Protein AF-A0A495T2B9-F1 (afdb_monomer)

Foldseek 3Di:
DDDDDDDDPDDPPPDPDPDPPVVVVVVVVVVVVVLLVVLLLLLLVCQVPDPDQKAALVVSCVVCVVPDVDDSVRSVVSQVVCVVVVQWDDPDRIIHGDPVVVVVNVVVPPPPPPPD

Sequence (116 aa):
MSLLGTRNHIDCADVVPVAPFRCMSYLRQEEIVKRDMNLALAILKTLEENKSPHLSEFDIESALKDAFDVSNRGVWYQLNLLADANLVRSMGSDWRLTWDGHEFLKSAVPNTFEDT

Radius of gyration: 19.01 Å; Cα contacts (8 Å, |Δi|>4): 86; chains: 1; bounding box: 45×50×32 Å

Solvent-accessible surface area (backbone atoms only — not comparable to full-atom values): 7084 Å² total; per-residue (Å²): 142,82,86,83,79,81,85,79,81,81,67,87,84,80,70,83,86,82,52,74,63,57,56,51,51,49,52,47,49,52,51,47,52,50,49,52,50,51,50,50,51,50,52,54,48,53,52,64,75,42,92,50,86,51,44,38,54,66,58,52,33,67,74,38,48,88,84,38,101,54,51,56,69,54,52,49,53,48,50,52,57,36,33,78,69,49,26,30,45,78,73,78,80,27,37,25,66,32,74,58,28,54,55,48,50,65,69,67,47,74,83,76,73,77,81,125

Nearest PDB structures (foldseek):
  5x12-assembly1_A-2  TM=8.291E-01  e=2.577E-02  Bacillus spizizenii str. W23
  2g9w-assembly1_B  TM=7.171E-01  e=1.042E-02  Mycobacterium tuberculosis H37Rv
  3px7-assembly1_A  TM=7.647E-01  e=6.125E-01  Escherichia coli DH1
  6ozw-assembly1_A  TM=7.617E-01  e=7.437E-01  Streptococcus mutans UA159
  1gku-assembly1_B  TM=7.573E-01  e=9.632E-01  Archaeoglobus fulgidus DSM 4304

pLDDT: mean 73.83, std 20.58, range [34.56, 94.5]

Structure (mmCIF, N/CA/C/O backbone):
data_AF-A0A495T2B9-F1
#
_entry.id   AF-A0A495T2B9-F1
#
loop_
_atom_site.group_PDB
_atom_site.id
_atom_site.type_symbol
_atom_site.label_atom_id
_atom_site.label_alt_id
_atom_site.label_comp_id
_atom_site.label_asym_id
_atom_site.label_entity_id
_atom_site.label_seq_id
_atom_site.pdbx_PDB_ins_code
_atom_site.Cartn_x
_atom_site.Cartn_y
_atom_site.Cartn_z
_atom_site.occupancy
_atom_site.B_iso_or_equiv
_atom_site.auth_seq_id
_atom_site.auth_comp_id
_atom_site.auth_asym_id
_atom_site.auth_atom_id
_atom_site.pdbx_PDB_model_num
ATOM 1 N N . MET A 1 1 ? -33.737 -29.612 -16.192 1.00 36.97 1 MET A N 1
ATOM 2 C CA . MET A 1 1 ? -32.416 -29.682 -15.534 1.00 36.97 1 MET A CA 1
ATOM 3 C C . MET A 1 1 ? -32.263 -28.422 -14.708 1.00 36.97 1 MET A C 1
ATOM 5 O O . MET A 1 1 ? -32.005 -27.374 -15.278 1.00 36.97 1 MET A O 1
ATOM 9 N N . SER A 1 2 ? -32.504 -28.512 -13.402 1.00 34.56 2 SER A N 1
ATOM 10 C CA . SER A 1 2 ? -32.323 -27.397 -12.468 1.00 34.56 2 SER A CA 1
ATOM 11 C C . SER A 1 2 ? -31.378 -27.886 -11.379 1.00 34.56 2 SER A C 1
ATOM 13 O O . SER A 1 2 ? -31.727 -28.805 -10.641 1.00 34.56 2 SER A O 1
ATOM 15 N N . LEU A 1 3 ? -30.162 -27.343 -11.334 1.00 40.38 3 LEU A N 1
ATOM 16 C CA . LEU A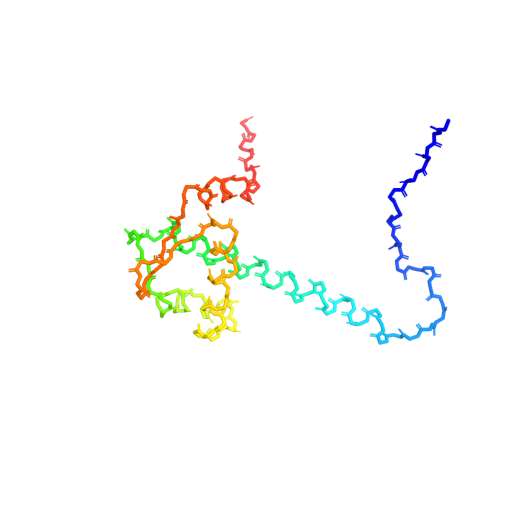 1 3 ? -29.208 -27.614 -10.264 1.00 40.38 3 LEU A CA 1
ATOM 17 C C . LEU A 1 3 ? -29.535 -26.691 -9.085 1.00 40.38 3 LEU A C 1
ATOM 19 O O . LEU A 1 3 ? -29.298 -25.487 -9.147 1.00 40.38 3 LEU A O 1
ATOM 23 N N . LEU A 1 4 ? -30.103 -27.279 -8.028 1.00 44.12 4 LEU A N 1
ATOM 24 C CA . LEU A 1 4 ? -29.985 -26.766 -6.665 1.00 44.12 4 LEU A CA 1
ATOM 25 C C . LEU A 1 4 ? -28.520 -26.862 -6.219 1.00 44.12 4 LEU A C 1
ATOM 27 O O . LEU A 1 4 ? -27.833 -27.828 -6.544 1.00 44.12 4 LEU A O 1
ATOM 31 N N . GLY A 1 5 ? -28.079 -25.910 -5.403 1.00 35.34 5 GLY A N 1
ATOM 32 C CA . GLY A 1 5 ? -26.782 -25.981 -4.738 1.00 35.34 5 GLY A CA 1
ATOM 33 C C . GLY A 1 5 ? -26.568 -24.806 -3.799 1.00 35.34 5 GLY A C 1
ATOM 34 O O . GLY A 1 5 ? -25.737 -23.943 -4.054 1.00 35.34 5 GLY A O 1
ATOM 35 N N . THR A 1 6 ? -27.379 -24.747 -2.747 1.00 41.50 6 THR A N 1
ATOM 36 C CA . THR A 1 6 ? -27.266 -23.842 -1.599 1.00 41.50 6 THR A CA 1
ATOM 37 C C . THR A 1 6 ? -25.839 -23.794 -1.042 1.00 41.50 6 THR A C 1
ATOM 39 O O . THR A 1 6 ? -25.225 -24.828 -0.791 1.00 41.50 6 THR A O 1
ATOM 42 N N . ARG A 1 7 ? -25.324 -22.573 -0.832 1.00 44.38 7 ARG A N 1
ATOM 43 C CA . ARG A 1 7 ? -24.089 -22.278 -0.090 1.00 44.38 7 ARG A CA 1
ATOM 44 C C . ARG A 1 7 ? -24.173 -22.901 1.308 1.00 44.38 7 ARG A C 1
ATOM 46 O O . ARG A 1 7 ? -24.919 -22.408 2.148 1.00 44.38 7 ARG A O 1
ATOM 53 N N . ASN A 1 8 ? -23.394 -23.950 1.556 1.00 44.97 8 ASN A N 1
ATOM 54 C CA . ASN A 1 8 ? -23.202 -24.488 2.898 1.00 44.97 8 ASN A CA 1
ATOM 55 C C . ASN A 1 8 ? -22.266 -23.560 3.682 1.00 44.97 8 ASN A C 1
ATOM 57 O O . ASN A 1 8 ? -21.054 -23.565 3.476 1.00 44.97 8 ASN A O 1
ATOM 61 N N . HIS A 1 9 ? -22.851 -22.769 4.577 1.00 48.56 9 HIS A N 1
ATOM 62 C CA . HIS A 1 9 ? -22.171 -22.249 5.756 1.00 48.56 9 HIS A CA 1
ATOM 63 C C . HIS A 1 9 ? -21.902 -23.452 6.671 1.00 48.56 9 HIS A C 1
ATOM 65 O O . HIS A 1 9 ? -22.834 -23.996 7.259 1.00 48.56 9 HIS A O 1
ATOM 71 N N . ILE A 1 10 ? -20.665 -23.952 6.696 1.00 51.72 10 ILE A N 1
ATOM 72 C CA . ILE A 1 10 ? -20.293 -25.092 7.541 1.00 51.72 10 ILE A CA 1
ATOM 73 C C . ILE A 1 10 ? -20.015 -24.546 8.939 1.00 51.72 10 ILE A C 1
ATOM 75 O O . ILE A 1 10 ? -19.013 -23.871 9.160 1.00 51.72 10 ILE A O 1
ATOM 79 N N . ASP A 1 11 ? -20.939 -24.817 9.855 1.00 46.44 11 ASP A N 1
ATOM 80 C CA . ASP A 1 11 ? -20.814 -24.511 11.273 1.00 46.44 11 ASP A CA 1
ATOM 81 C C . ASP A 1 11 ? -19.816 -25.491 11.915 1.00 46.44 11 ASP A C 1
ATOM 83 O O . ASP A 1 11 ? -19.929 -26.710 11.767 1.00 46.44 11 ASP A O 1
ATOM 87 N N . CYS A 1 12 ? -18.800 -24.971 12.605 1.00 52.19 12 CYS A N 1
ATOM 88 C CA . CYS A 1 12 ? -17.714 -25.761 13.201 1.00 52.19 12 CYS A CA 1
ATOM 89 C C . CYS A 1 12 ? -18.165 -26.672 14.365 1.00 52.19 12 CYS A C 1
ATOM 91 O O . CYS A 1 12 ? -17.328 -27.349 14.963 1.00 52.19 12 CYS A O 1
ATOM 93 N N . ALA A 1 13 ? -19.457 -26.689 14.702 1.00 49.09 13 ALA A N 1
ATOM 94 C CA . ALA A 1 13 ? -20.016 -27.438 15.823 1.00 49.09 13 ALA A CA 1
ATOM 95 C C . ALA A 1 13 ? -20.330 -28.920 15.517 1.00 49.09 13 ALA A C 1
ATOM 97 O O . ALA A 1 13 ? -20.415 -29.712 16.453 1.00 49.09 13 ALA A O 1
ATOM 98 N N . ASP A 1 14 ? -20.447 -29.327 14.247 1.00 45.50 14 ASP A N 1
ATOM 99 C CA . ASP A 1 14 ? -20.938 -30.673 13.883 1.00 45.50 14 ASP A CA 1
ATOM 100 C C . ASP A 1 14 ? -19.846 -31.733 13.616 1.00 45.50 14 ASP A C 1
ATOM 102 O O . ASP A 1 14 ? -20.142 -32.848 13.181 1.00 45.50 14 ASP A O 1
ATOM 106 N N . VAL A 1 15 ? -18.567 -31.446 13.892 1.00 44.09 15 VAL A N 1
ATOM 107 C CA . VAL A 1 15 ? -17.466 -32.399 13.644 1.00 44.09 15 VAL A CA 1
ATOM 108 C C . VAL A 1 15 ? -16.877 -32.933 14.952 1.00 44.09 15 VAL A C 1
ATOM 110 O O . VAL A 1 15 ? -15.908 -32.409 15.498 1.00 44.09 15 VAL A O 1
ATOM 113 N N . VAL A 1 16 ? -17.429 -34.042 15.439 1.00 41.41 16 VAL A N 1
ATOM 114 C CA . VAL A 1 16 ? -16.827 -34.874 16.499 1.00 41.41 16 VAL A CA 1
ATOM 115 C C . VAL A 1 16 ? -15.769 -35.815 15.879 1.00 41.41 16 VAL A C 1
ATOM 117 O O . VAL A 1 16 ? -15.965 -36.312 14.773 1.00 41.41 16 VAL A O 1
ATOM 120 N N . PRO A 1 17 ? -14.669 -36.173 16.565 1.00 48.31 17 PRO A N 1
ATOM 121 C CA . PRO A 1 17 ? -13.527 -35.373 16.965 1.00 48.31 17 PRO A CA 1
ATOM 122 C C . PRO A 1 17 ? -12.297 -35.826 16.142 1.00 48.31 17 PRO A C 1
ATOM 124 O O . PRO A 1 17 ? -11.366 -36.425 16.678 1.00 48.31 17 PRO A O 1
ATOM 127 N N . VAL A 1 18 ? -12.292 -35.647 14.819 1.00 41.00 18 VAL A N 1
ATOM 128 C CA . VAL A 1 18 ? -11.136 -36.057 13.999 1.00 41.00 18 VAL A CA 1
ATOM 129 C C . VAL A 1 18 ? -10.264 -34.840 13.703 1.00 41.00 18 VAL A C 1
ATOM 131 O O . VAL A 1 18 ? -10.484 -34.099 12.751 1.00 41.00 18 VAL A O 1
ATOM 134 N N . ALA A 1 19 ? -9.235 -34.696 14.542 1.00 42.59 19 ALA A N 1
ATOM 135 C CA . ALA A 1 19 ? -8.089 -33.793 14.430 1.00 42.59 19 ALA A CA 1
ATOM 136 C C . ALA A 1 19 ? -8.343 -32.303 14.770 1.00 42.59 19 ALA A C 1
ATOM 138 O O . ALA A 1 19 ? -8.568 -31.494 13.867 1.00 42.59 19 ALA A O 1
ATOM 139 N N . PRO A 1 20 ? -8.125 -31.880 16.037 1.00 47.94 20 PRO A N 1
ATOM 140 C CA . PRO A 1 20 ? -7.975 -30.458 16.392 1.00 47.94 20 PRO A CA 1
ATOM 141 C C . PRO A 1 20 ? -6.942 -29.719 15.519 1.00 47.94 20 PRO A C 1
ATOM 143 O O . PRO A 1 20 ? -7.045 -28.515 15.307 1.00 47.94 20 PRO A O 1
ATOM 146 N N . PHE A 1 21 ? -5.981 -30.439 14.934 1.00 44.81 21 PHE A N 1
ATOM 147 C CA . PHE A 1 21 ? -4.962 -29.873 14.052 1.00 44.81 21 PHE A CA 1
ATOM 148 C C . PHE A 1 21 ? -5.504 -29.291 12.742 1.00 44.81 21 PHE A C 1
ATOM 150 O O . PHE A 1 21 ? -4.948 -28.303 12.268 1.00 44.81 21 PHE A O 1
ATOM 157 N N . ARG A 1 22 ? -6.580 -29.850 12.164 1.00 44.75 22 ARG A N 1
ATOM 158 C CA . ARG A 1 22 ? -7.159 -29.304 10.923 1.00 44.75 22 ARG A CA 1
ATOM 159 C C . ARG A 1 22 ? -7.898 -27.995 11.181 1.00 44.75 22 ARG A C 1
ATOM 161 O O . ARG A 1 22 ? -7.682 -27.031 10.456 1.00 44.75 22 ARG A O 1
ATOM 168 N N . CYS A 1 23 ? -8.696 -27.924 12.245 1.00 46.47 23 CYS A N 1
ATOM 169 C CA . CYS A 1 23 ? -9.379 -26.685 12.624 1.00 46.47 23 CYS A CA 1
ATOM 170 C C . CYS A 1 23 ? -8.366 -25.585 12.989 1.00 46.47 23 CYS A C 1
ATOM 172 O O . CYS A 1 23 ? -8.470 -24.465 12.506 1.00 46.47 23 CYS A O 1
ATOM 174 N N . MET A 1 24 ? -7.295 -25.935 13.711 1.00 47.91 24 MET A N 1
ATOM 175 C CA . MET A 1 24 ? -6.197 -25.004 14.001 1.00 47.91 24 MET A CA 1
ATOM 176 C C . MET A 1 24 ? -5.444 -24.540 12.746 1.00 47.91 24 MET A C 1
ATOM 178 O O . MET A 1 24 ? -4.996 -23.398 12.711 1.00 47.91 24 MET A O 1
ATOM 182 N N . SER A 1 25 ? -5.286 -25.383 11.713 1.00 57.00 25 SER A N 1
ATOM 183 C CA . SER A 1 25 ? -4.698 -24.946 10.438 1.00 57.00 25 SER A CA 1
ATOM 184 C C . SER A 1 25 ? -5.615 -24.007 9.660 1.00 57.00 25 SER A C 1
ATOM 186 O O . SER A 1 25 ? -5.110 -23.052 9.083 1.00 57.00 25 SER A O 1
ATOM 188 N N . TYR A 1 26 ? -6.934 -24.223 9.697 1.00 51.09 26 TYR A N 1
ATOM 189 C CA . TYR A 1 26 ? -7.904 -23.329 9.059 1.00 51.09 26 TYR A CA 1
ATOM 190 C C . TYR A 1 26 ? -8.020 -21.995 9.795 1.00 51.09 26 TYR A C 1
ATOM 192 O O . TYR A 1 26 ? -7.925 -20.956 9.159 1.00 51.09 26 TYR A O 1
ATOM 200 N N . LEU A 1 27 ? -8.122 -22.004 11.126 1.00 52.59 27 LEU A N 1
ATOM 201 C CA . LEU A 1 27 ? -8.130 -20.778 11.928 1.00 52.59 27 LEU A CA 1
ATOM 202 C C . LEU A 1 27 ? -6.818 -20.004 11.776 1.00 52.59 27 LEU A C 1
ATOM 204 O O . LEU A 1 27 ? -6.853 -18.794 11.585 1.00 52.59 27 LEU A O 1
ATOM 208 N N . ARG A 1 28 ? -5.662 -20.688 11.746 1.00 57.81 28 ARG A N 1
ATOM 209 C CA . ARG A 1 28 ? -4.396 -20.023 11.403 1.00 57.81 28 ARG A CA 1
ATOM 210 C C . ARG A 1 28 ? -4.394 -19.473 9.986 1.00 5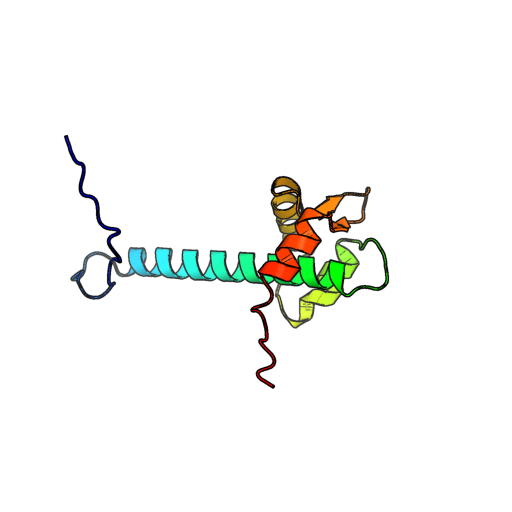7.81 28 ARG A C 1
ATOM 212 O O . ARG A 1 28 ? -3.900 -18.374 9.799 1.00 57.81 28 ARG A O 1
ATOM 219 N N . GLN A 1 29 ? -4.918 -20.192 8.997 1.00 56.06 29 GLN A N 1
ATOM 220 C CA . GLN A 1 29 ? -5.021 -19.678 7.629 1.00 56.06 29 GLN A CA 1
ATOM 221 C C . GLN A 1 29 ? -5.934 -18.454 7.557 1.00 56.06 29 GLN A C 1
ATOM 223 O O . GLN A 1 29 ? -5.561 -17.477 6.925 1.00 56.06 29 GLN A O 1
ATOM 228 N N . GLU A 1 30 ? -7.077 -18.455 8.240 1.00 59.62 30 GLU A N 1
ATOM 229 C CA . GLU A 1 30 ? -7.959 -17.290 8.318 1.00 59.62 30 GLU A CA 1
ATOM 230 C C . GLU A 1 30 ? -7.307 -16.112 9.040 1.00 59.62 30 GLU A C 1
ATOM 232 O O . GLU A 1 30 ? -7.450 -14.979 8.596 1.00 59.62 30 GLU A O 1
ATOM 237 N N . GLU A 1 31 ? -6.593 -16.349 10.141 1.00 59.91 31 GLU A N 1
ATOM 238 C CA . GLU A 1 31 ? -5.866 -15.304 10.866 1.00 59.91 31 GLU A CA 1
ATOM 239 C C . GLU A 1 31 ? -4.694 -14.745 10.056 1.00 59.91 31 GLU A C 1
ATOM 241 O O . GLU A 1 31 ? -4.467 -13.537 10.083 1.00 59.91 31 GLU A O 1
ATOM 246 N N . ILE A 1 32 ? -3.976 -15.597 9.319 1.00 61.25 32 ILE A N 1
ATOM 247 C CA . ILE A 1 32 ? -2.905 -15.198 8.398 1.00 61.25 32 ILE A CA 1
ATOM 248 C C . ILE A 1 32 ? -3.496 -14.360 7.264 1.00 61.25 32 ILE A C 1
ATOM 250 O O . ILE A 1 32 ? -3.066 -13.234 7.061 1.00 61.25 32 ILE A O 1
ATOM 254 N N . VAL A 1 33 ? -4.559 -14.839 6.613 1.00 65.56 33 VAL A N 1
ATOM 255 C CA . VAL A 1 33 ? -5.247 -14.116 5.533 1.00 65.56 33 VAL A CA 1
ATOM 256 C C . VAL A 1 33 ? -5.825 -12.790 6.036 1.00 65.56 33 VAL A C 1
ATOM 258 O O . VAL A 1 33 ? -5.703 -11.774 5.359 1.00 65.56 33 VAL A O 1
ATOM 261 N N . LYS A 1 34 ? -6.392 -12.748 7.249 1.00 71.44 34 LYS A N 1
ATOM 262 C CA . LYS A 1 34 ? -6.851 -11.502 7.889 1.00 71.44 34 LYS A CA 1
ATOM 263 C C . LYS A 1 34 ? -5.691 -10.551 8.181 1.00 71.44 34 LYS A C 1
ATOM 265 O O . LYS A 1 34 ? -5.825 -9.359 7.920 1.00 71.44 34 LYS A O 1
ATOM 270 N N . ARG A 1 35 ? -4.560 -11.043 8.698 1.00 71.75 35 ARG A N 1
ATOM 271 C CA . ARG A 1 35 ? -3.354 -10.224 8.911 1.00 71.75 35 ARG A CA 1
ATOM 272 C C . ARG A 1 35 ? -2.824 -9.655 7.601 1.00 71.75 35 ARG A C 1
ATOM 274 O O . ARG A 1 35 ? -2.559 -8.458 7.551 1.00 71.75 35 ARG A O 1
ATOM 281 N N . ASP A 1 36 ? -2.736 -10.473 6.559 1.00 77.12 36 ASP A N 1
ATOM 282 C CA . ASP A 1 36 ? -2.243 -10.065 5.244 1.00 77.12 36 ASP A CA 1
ATOM 283 C C . ASP A 1 36 ? -3.187 -9.041 4.597 1.00 77.12 36 ASP A C 1
ATOM 285 O O . ASP A 1 36 ? -2.734 -8.026 4.067 1.00 77.12 36 ASP A O 1
ATOM 289 N N . MET A 1 37 ? -4.508 -9.229 4.711 1.00 80.81 37 MET A N 1
ATOM 290 C CA . MET A 1 37 ? -5.498 -8.245 4.248 1.00 80.81 37 MET A CA 1
ATOM 291 C C . MET A 1 37 ? -5.419 -6.926 5.027 1.00 80.81 37 MET A C 1
ATOM 293 O O . MET A 1 37 ? -5.471 -5.856 4.422 1.00 80.81 37 MET A O 1
ATOM 297 N N . ASN A 1 38 ? -5.246 -6.979 6.350 1.00 86.62 38 ASN A N 1
ATOM 298 C CA . ASN A 1 38 ? -5.086 -5.778 7.173 1.00 86.62 38 ASN A CA 1
ATOM 299 C C . ASN A 1 38 ? -3.791 -5.029 6.837 1.00 86.62 38 ASN A C 1
ATOM 301 O O . ASN A 1 38 ? -3.806 -3.803 6.755 1.00 86.62 38 ASN A O 1
ATOM 305 N N . LEU A 1 39 ? -2.694 -5.753 6.599 1.00 87.56 39 LEU A N 1
ATOM 306 C CA . LEU A 1 39 ? -1.430 -5.169 6.161 1.00 87.56 39 LEU A CA 1
ATOM 307 C C . LEU A 1 39 ? -1.572 -4.529 4.774 1.00 87.56 39 LEU A C 1
ATOM 309 O O . LEU A 1 39 ? -1.143 -3.396 4.581 1.00 87.56 39 LEU A O 1
ATOM 313 N N . ALA A 1 40 ? -2.216 -5.213 3.823 1.00 88.44 40 ALA A N 1
ATOM 314 C CA . ALA A 1 40 ? -2.497 -4.663 2.496 1.00 88.44 40 ALA A CA 1
ATOM 315 C C . ALA A 1 40 ? -3.294 -3.354 2.582 1.00 88.44 40 ALA A C 1
ATOM 317 O O . ALA A 1 40 ? -2.903 -2.353 1.986 1.00 88.44 40 ALA A O 1
ATOM 318 N N . LEU A 1 41 ? -4.374 -3.336 3.366 1.00 89.50 41 LEU A N 1
ATOM 319 C CA . LEU A 1 41 ? -5.173 -2.130 3.588 1.00 89.50 41 LEU A CA 1
ATOM 320 C C . LEU A 1 41 ? -4.360 -1.011 4.247 1.00 89.50 41 LEU A C 1
ATOM 322 O O . LEU A 1 41 ? -4.488 0.144 3.851 1.00 89.50 41 LEU A O 1
ATOM 326 N N . ALA A 1 42 ? -3.513 -1.337 5.223 1.00 91.19 42 ALA A N 1
ATOM 327 C CA . ALA A 1 42 ? -2.670 -0.356 5.896 1.00 91.19 42 ALA A CA 1
ATOM 328 C C . ALA A 1 42 ? -1.624 0.259 4.952 1.00 91.19 42 ALA A C 1
ATOM 330 O O . ALA A 1 42 ? -1.406 1.469 4.991 1.00 91.19 42 ALA A O 1
ATOM 331 N N . ILE A 1 43 ? -1.029 -0.541 4.061 1.00 91.75 43 ILE A N 1
ATOM 332 C CA . ILE A 1 43 ? -0.121 -0.058 3.010 1.00 91.75 43 ILE A CA 1
ATOM 333 C C . ILE A 1 43 ? -0.861 0.888 2.059 1.00 91.75 43 ILE A C 1
ATOM 335 O O . ILE A 1 43 ? -0.380 1.988 1.793 1.00 91.75 43 ILE A O 1
ATOM 339 N N . LEU A 1 44 ? -2.043 0.492 1.579 1.00 92.06 44 LEU A N 1
ATOM 340 C CA . LEU A 1 44 ? -2.847 1.313 0.671 1.00 92.06 44 LEU A CA 1
ATOM 341 C C . LEU A 1 44 ? -3.240 2.651 1.318 1.00 92.06 44 LEU A C 1
ATOM 343 O O . LEU A 1 44 ? -3.050 3.695 0.703 1.00 92.06 44 LEU A O 1
ATOM 347 N N . LYS A 1 45 ? -3.693 2.643 2.578 1.00 91.62 45 LYS A N 1
ATOM 348 C CA . LYS A 1 45 ? -3.994 3.873 3.332 1.00 91.62 45 LYS A CA 1
ATOM 349 C C . LYS A 1 45 ?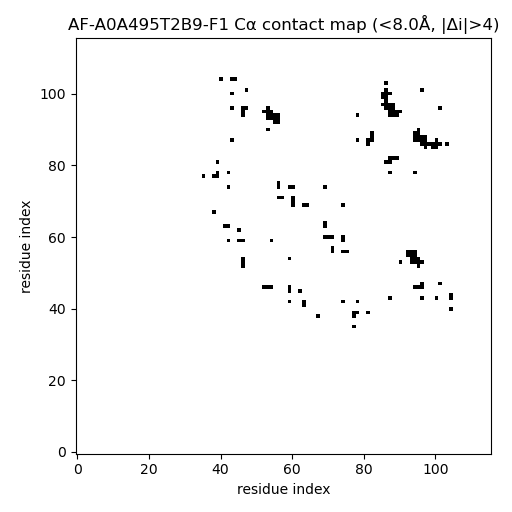 -2.765 4.744 3.548 1.00 91.62 45 LYS A C 1
ATOM 351 O O . LYS A 1 45 ? -2.838 5.954 3.384 1.00 91.62 45 LYS A O 1
ATOM 356 N N . THR A 1 46 ? -1.623 4.133 3.856 1.00 92.31 46 THR A N 1
ATOM 357 C CA . THR A 1 46 ? -0.360 4.861 4.026 1.00 92.31 46 THR A CA 1
ATOM 358 C C . THR A 1 46 ? 0.035 5.572 2.735 1.00 92.31 46 THR A C 1
ATOM 360 O O . THR A 1 46 ? 0.520 6.693 2.791 1.00 92.31 46 THR A O 1
ATOM 363 N N . LEU A 1 47 ? -0.193 4.960 1.570 1.00 91.12 47 LEU A N 1
ATOM 364 C CA . LEU A 1 47 ? 0.035 5.604 0.275 1.00 91.12 47 LEU A CA 1
ATOM 365 C C . LEU A 1 47 ? -0.998 6.698 -0.045 1.00 91.12 47 LEU A C 1
ATOM 367 O O . LEU A 1 47 ? -0.659 7.646 -0.746 1.00 91.12 47 LEU A O 1
ATOM 371 N N . GLU A 1 48 ? -2.236 6.577 0.440 1.00 90.31 48 GLU A N 1
ATOM 372 C CA . GLU A 1 48 ? -3.308 7.558 0.214 1.00 90.31 48 GLU A CA 1
ATOM 373 C C . GLU A 1 48 ? -3.165 8.809 1.088 1.00 90.31 48 GLU A C 1
ATOM 375 O O . GLU A 1 48 ? -3.319 9.929 0.607 1.00 90.31 48 GLU A O 1
ATOM 380 N N . GLU A 1 49 ? -2.873 8.623 2.374 1.00 87.81 49 GLU A N 1
ATOM 381 C CA . GLU A 1 49 ? -2.830 9.697 3.371 1.00 87.81 49 GLU A CA 1
ATOM 382 C C . GLU A 1 49 ? -1.513 10.485 3.336 1.00 87.81 49 GLU A C 1
ATOM 384 O O . GLU A 1 49 ? -1.410 11.581 3.902 1.00 87.81 49 GLU A O 1
ATOM 389 N N . ASN A 1 50 ? -0.480 9.947 2.683 1.00 84.12 50 ASN A N 1
ATOM 390 C CA . ASN A 1 50 ? 0.808 10.614 2.618 1.00 84.12 50 ASN A CA 1
ATOM 391 C C . ASN A 1 50 ? 0.786 11.799 1.645 1.00 84.12 50 ASN A C 1
ATOM 393 O O . ASN A 1 50 ? 0.155 11.785 0.593 1.00 84.12 50 ASN A O 1
ATOM 397 N N . LYS A 1 51 ? 1.535 12.847 1.991 1.00 78.19 51 LYS A N 1
ATOM 398 C CA . LYS A 1 51 ? 1.682 14.045 1.152 1.00 78.19 51 LYS A CA 1
ATOM 399 C C . LYS A 1 51 ? 2.529 13.780 -0.092 1.00 78.19 51 LYS A C 1
ATOM 401 O O . LYS A 1 51 ? 2.426 14.529 -1.062 1.00 78.19 51 LYS A O 1
ATOM 406 N N . SER A 1 52 ? 3.406 12.776 -0.038 1.00 82.06 52 SER A N 1
ATOM 407 C CA . SER A 1 52 ? 4.242 12.391 -1.173 1.00 82.06 52 SER A CA 1
ATOM 408 C C . SER A 1 52 ? 3.440 11.547 -2.169 1.00 82.06 52 SER A C 1
ATOM 410 O O . SER A 1 52 ? 2.771 10.606 -1.748 1.00 82.06 52 SER A O 1
ATOM 412 N N . PRO A 1 53 ? 3.537 11.807 -3.488 1.00 81.00 53 PRO A N 1
ATOM 413 C CA . PRO A 1 53 ? 2.825 11.030 -4.507 1.00 81.00 53 PRO A CA 1
ATOM 414 C C . PRO A 1 53 ? 3.334 9.586 -4.654 1.00 81.00 53 PRO A C 1
ATOM 416 O O . PRO A 1 53 ? 2.731 8.790 -5.374 1.00 81.00 53 PRO A O 1
ATOM 419 N N . HIS A 1 54 ? 4.468 9.264 -4.036 1.00 89.88 54 HIS A N 1
ATOM 420 C CA . HIS A 1 54 ? 5.042 7.927 -3.966 1.00 89.88 54 HIS A CA 1
ATOM 421 C C . HIS A 1 54 ? 5.875 7.776 -2.688 1.00 89.88 54 HIS A C 1
ATOM 423 O O . HIS A 1 54 ? 6.397 8.763 -2.162 1.00 89.88 54 HIS A O 1
ATOM 429 N N . LEU A 1 55 ? 5.999 6.545 -2.196 1.00 91.38 55 LEU A N 1
ATOM 430 C CA . LEU A 1 55 ? 6.777 6.207 -1.004 1.00 91.38 55 LEU A CA 1
ATOM 431 C C . LEU A 1 55 ? 7.710 5.038 -1.267 1.00 91.38 55 LEU A C 1
ATOM 433 O O . LEU A 1 55 ? 7.357 4.107 -1.991 1.00 91.38 55 LEU A O 1
ATOM 437 N N . SER A 1 56 ? 8.881 5.073 -0.640 1.00 92.62 56 SER A N 1
ATOM 438 C CA . SER A 1 56 ? 9.782 3.928 -0.637 1.00 92.62 56 SER A CA 1
ATOM 439 C C . SER A 1 56 ? 9.267 2.829 0.298 1.00 92.62 56 SER A C 1
ATOM 441 O O . SER A 1 56 ? 8.500 3.079 1.231 1.00 92.62 56 SER A O 1
ATOM 443 N N . GLU A 1 57 ? 9.732 1.599 0.090 1.00 90.88 57 GLU A N 1
ATOM 444 C CA . GLU A 1 57 ? 9.444 0.466 0.984 1.00 90.88 57 GLU A CA 1
ATOM 445 C C . GLU A 1 57 ? 9.864 0.746 2.434 1.00 90.88 57 GLU A C 1
ATOM 447 O O . GLU A 1 57 ? 9.167 0.348 3.365 1.00 90.88 57 GLU A O 1
ATOM 452 N N . PHE A 1 58 ? 10.966 1.482 2.623 1.00 90.38 58 PHE A N 1
ATOM 453 C CA . PHE A 1 58 ? 11.456 1.888 3.941 1.00 90.38 58 PHE A CA 1
ATOM 454 C C . PHE A 1 58 ? 10.515 2.871 4.638 1.00 90.38 58 PHE A C 1
ATOM 456 O O . PHE A 1 58 ? 10.290 2.752 5.842 1.00 90.38 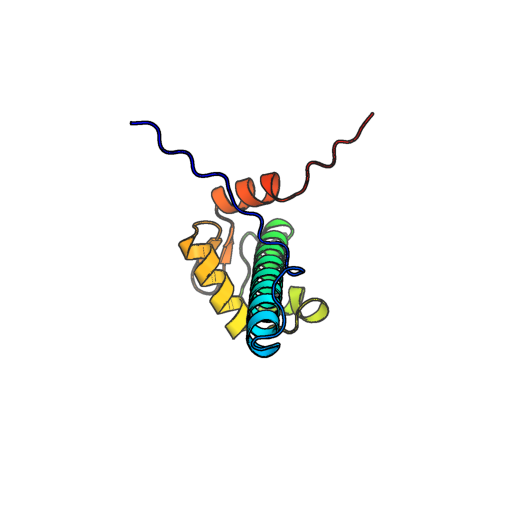58 PHE A O 1
ATOM 463 N N . ASP A 1 59 ? 9.951 3.830 3.901 1.00 91.50 59 ASP A N 1
ATOM 464 C CA . ASP A 1 59 ? 9.007 4.796 4.470 1.00 91.50 59 ASP A CA 1
ATOM 465 C C . ASP A 1 59 ? 7.701 4.107 4.878 1.00 91.50 59 ASP A C 1
ATOM 467 O O . ASP A 1 59 ? 7.163 4.379 5.952 1.00 91.50 59 ASP A O 1
ATOM 471 N N . ILE A 1 60 ? 7.225 3.172 4.049 1.00 90.88 60 ILE A N 1
ATOM 472 C CA . ILE A 1 60 ? 6.022 2.377 4.320 1.00 90.88 60 ILE A CA 1
ATOM 473 C C . ILE A 1 60 ? 6.240 1.472 5.540 1.00 90.88 60 ILE A C 1
ATOM 475 O O . ILE A 1 60 ? 5.417 1.460 6.452 1.00 90.88 60 ILE A O 1
ATOM 479 N N . GLU A 1 61 ? 7.360 0.747 5.603 1.00 92.44 61 GLU A N 1
ATOM 480 C CA . GLU A 1 61 ? 7.732 -0.062 6.771 1.00 92.44 61 GLU A CA 1
ATOM 481 C C . GLU A 1 61 ? 7.810 0.799 8.036 1.00 92.44 61 GLU A C 1
ATOM 483 O O . GLU A 1 61 ? 7.229 0.452 9.063 1.00 92.44 61 GLU A O 1
ATOM 488 N N . SER A 1 62 ? 8.477 1.954 7.960 1.00 90.56 62 SER A N 1
ATOM 489 C CA . SER A 1 62 ? 8.636 2.855 9.103 1.00 90.56 62 SER A CA 1
ATOM 490 C C . SER A 1 62 ? 7.298 3.381 9.629 1.00 90.56 62 SER A C 1
ATOM 492 O O . SER A 1 62 ? 7.149 3.535 10.841 1.00 90.56 62 SER A O 1
ATOM 494 N N . ALA A 1 63 ? 6.326 3.620 8.743 1.00 89.94 63 ALA A N 1
ATOM 495 C CA . ALA A 1 63 ? 4.977 4.043 9.111 1.00 89.94 63 ALA A CA 1
ATOM 496 C C . ALA A 1 63 ? 4.140 2.916 9.744 1.00 89.94 63 ALA A C 1
ATOM 498 O O . ALA A 1 63 ? 3.255 3.190 10.551 1.00 89.94 63 ALA A O 1
ATOM 499 N N . LEU A 1 64 ? 4.414 1.655 9.395 1.00 89.94 64 LEU A N 1
ATOM 500 C CA . LEU A 1 64 ? 3.605 0.504 9.808 1.00 89.94 64 LEU A CA 1
ATOM 501 C C . LEU A 1 64 ? 4.205 -0.316 10.954 1.00 89.94 64 LEU A C 1
ATOM 503 O O . LEU A 1 64 ? 3.467 -1.074 11.583 1.00 89.94 64 LEU A O 1
ATOM 507 N N . LYS A 1 65 ? 5.497 -0.155 11.265 1.00 88.50 65 LYS A N 1
ATOM 508 C CA . LYS A 1 65 ? 6.235 -0.962 12.259 1.00 88.50 65 LYS A CA 1
ATOM 509 C C . LYS A 1 65 ? 5.621 -0.985 13.664 1.00 88.50 65 LYS A C 1
ATOM 511 O O . LYS A 1 65 ? 5.820 -1.944 14.400 1.00 88.50 65 LYS A O 1
ATOM 516 N N . ASP A 1 66 ? 4.893 0.067 14.044 1.00 86.56 66 ASP A N 1
ATOM 517 C CA . ASP A 1 66 ? 4.276 0.165 15.371 1.00 86.56 66 ASP A CA 1
ATOM 518 C C . ASP A 1 66 ? 2.964 -0.641 15.450 1.00 86.56 66 ASP A C 1
ATOM 520 O O . ASP A 1 66 ? 2.557 -1.068 16.529 1.00 86.56 66 ASP A O 1
ATOM 524 N N . ALA A 1 67 ? 2.306 -0.868 14.308 1.00 84.62 67 ALA A N 1
ATOM 525 C CA . ALA A 1 67 ? 1.039 -1.597 14.206 1.00 84.62 67 ALA A CA 1
ATOM 526 C C . ALA A 1 67 ? 1.213 -3.036 13.691 1.00 84.62 67 ALA A C 1
ATOM 528 O O . ALA A 1 67 ? 0.419 -3.919 14.024 1.00 84.62 67 ALA A O 1
ATOM 529 N N . PHE A 1 68 ? 2.248 -3.281 12.888 1.00 84.69 68 PHE A N 1
ATOM 530 C CA . PHE A 1 68 ? 2.534 -4.564 12.262 1.00 84.69 68 PHE A CA 1
ATOM 531 C C . PHE A 1 68 ? 3.997 -4.941 12.483 1.00 84.69 68 PHE A C 1
ATOM 533 O O . PHE A 1 68 ? 4.901 -4.182 12.147 1.00 84.69 68 PHE A O 1
ATOM 540 N N . ASP A 1 69 ? 4.228 -6.158 12.976 1.00 84.06 69 ASP A N 1
ATOM 541 C CA . ASP A 1 69 ? 5.557 -6.775 12.990 1.00 84.06 69 ASP A CA 1
ATOM 542 C C . ASP A 1 69 ? 5.884 -7.280 11.576 1.00 84.06 69 ASP A C 1
ATOM 544 O O . ASP A 1 69 ? 5.697 -8.453 11.241 1.00 84.06 69 ASP A O 1
ATOM 548 N N . VAL A 1 70 ? 6.252 -6.346 10.696 1.00 80.94 70 VAL A N 1
ATOM 549 C CA . VAL A 1 70 ? 6.550 -6.597 9.286 1.00 80.94 70 VAL A CA 1
ATOM 550 C C . VAL A 1 70 ? 7.936 -6.062 8.949 1.00 80.94 70 VAL A C 1
ATOM 552 O O . VAL A 1 70 ? 8.285 -4.935 9.280 1.00 80.94 70 VAL A O 1
ATOM 555 N N . SER A 1 71 ? 8.735 -6.887 8.277 1.00 86.06 71 SER A N 1
ATOM 556 C CA . SER A 1 71 ? 10.030 -6.465 7.737 1.00 86.06 71 SER A CA 1
ATOM 557 C C . SER A 1 71 ? 9.865 -5.807 6.371 1.00 86.06 71 SER A C 1
ATOM 559 O O . SER A 1 71 ? 8.905 -6.097 5.655 1.00 86.06 71 SER A O 1
ATOM 561 N N . ASN A 1 72 ? 10.866 -5.042 5.944 1.00 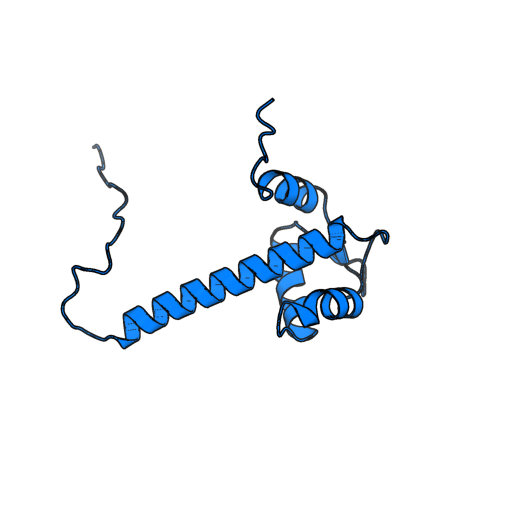85.25 72 ASN A N 1
ATOM 562 C CA . ASN A 1 72 ? 10.962 -4.501 4.586 1.00 85.25 72 ASN A CA 1
ATOM 563 C C . ASN A 1 72 ? 10.603 -5.519 3.482 1.00 85.25 72 ASN A C 1
ATOM 565 O O . ASN A 1 72 ? 9.810 -5.245 2.585 1.00 85.25 72 ASN A O 1
ATOM 569 N N . ARG A 1 73 ? 11.103 -6.760 3.600 1.00 86.38 73 ARG A N 1
ATOM 570 C CA . ARG A 1 73 ? 10.806 -7.846 2.649 1.00 86.38 73 ARG A CA 1
ATOM 571 C C . ARG A 1 73 ? 9.326 -8.248 2.655 1.00 86.38 73 ARG A C 1
ATOM 573 O O . ARG A 1 73 ? 8.799 -8.622 1.611 1.00 86.38 73 ARG A O 1
ATOM 580 N N . GLY A 1 74 ? 8.671 -8.196 3.813 1.00 86.94 74 GLY A N 1
ATOM 581 C CA . GLY A 1 74 ? 7.231 -8.429 3.934 1.00 86.94 74 GLY A CA 1
ATOM 582 C C . GLY A 1 74 ? 6.413 -7.323 3.266 1.00 86.94 74 GLY A C 1
ATOM 583 O O . GLY A 1 74 ? 5.469 -7.620 2.539 1.00 86.94 74 GLY A O 1
ATOM 584 N N . VAL A 1 75 ? 6.828 -6.063 3.429 1.00 89.38 75 VAL A N 1
ATOM 585 C CA . VAL A 1 75 ? 6.220 -4.916 2.734 1.00 89.38 75 VAL A CA 1
ATOM 586 C C . VAL A 1 75 ? 6.384 -5.051 1.218 1.00 89.38 75 VAL A C 1
ATOM 588 O O . VAL A 1 75 ? 5.397 -4.957 0.491 1.00 89.38 75 VAL A O 1
ATOM 591 N N . TRP A 1 76 ? 7.594 -5.366 0.742 1.00 91.25 76 TRP A N 1
ATOM 592 C CA . TRP A 1 76 ? 7.867 -5.618 -0.676 1.00 91.25 76 TRP A CA 1
ATOM 593 C C . TRP A 1 76 ? 6.985 -6.734 -1.242 1.00 91.25 76 TRP A C 1
ATOM 595 O O . TRP A 1 76 ? 6.375 -6.576 -2.299 1.00 91.25 76 TRP A O 1
ATOM 605 N N . TYR A 1 77 ? 6.873 -7.860 -0.534 1.00 90.44 77 TYR A N 1
ATOM 606 C CA . TYR A 1 77 ? 6.016 -8.967 -0.956 1.00 90.44 77 TYR A CA 1
ATOM 607 C C . TYR A 1 77 ? 4.561 -8.515 -1.126 1.00 90.44 77 TYR A C 1
ATOM 609 O O . TYR A 1 77 ? 3.952 -8.777 -2.164 1.00 90.44 77 TYR A O 1
ATOM 617 N N . GLN A 1 78 ? 4.036 -7.760 -0.159 1.00 90.44 78 GLN A N 1
ATOM 618 C CA . GLN A 1 78 ? 2.655 -7.295 -0.207 1.00 90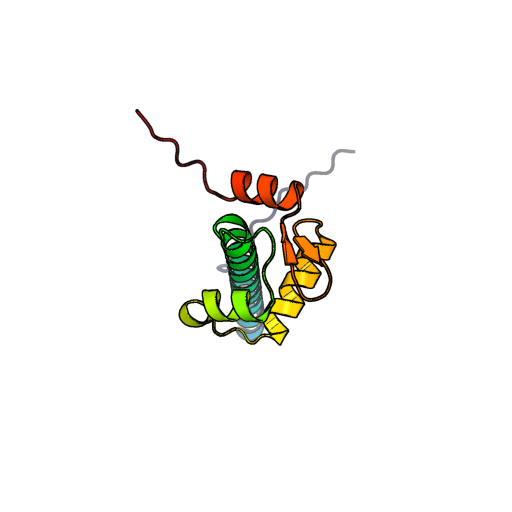.44 78 GLN A CA 1
ATOM 619 C C . GLN A 1 78 ? 2.410 -6.264 -1.309 1.00 90.44 78 GLN A C 1
ATOM 621 O O . GLN A 1 78 ? 1.375 -6.303 -1.971 1.00 90.44 78 GLN A O 1
ATOM 626 N N . LEU A 1 79 ? 3.376 -5.385 -1.567 1.00 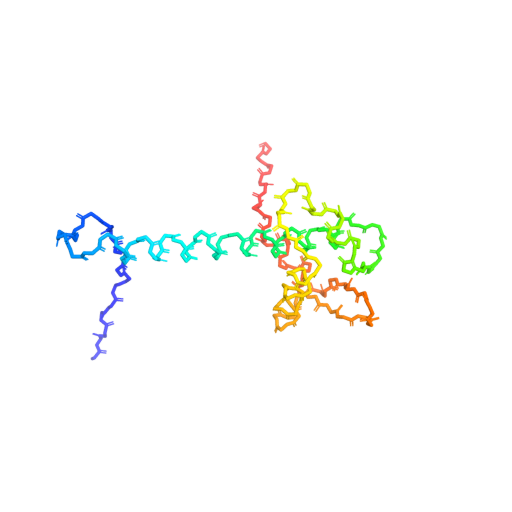92.56 79 LEU A N 1
ATOM 627 C CA . LEU A 1 79 ? 3.311 -4.429 -2.670 1.00 92.56 79 LEU A CA 1
ATOM 628 C C . LEU A 1 79 ? 3.265 -5.119 -4.037 1.00 92.56 79 LEU A C 1
ATOM 630 O O . LEU A 1 79 ? 2.519 -4.674 -4.906 1.00 92.56 79 LEU A O 1
ATOM 634 N N . ASN A 1 80 ? 3.984 -6.230 -4.221 1.00 92.44 80 ASN A N 1
ATOM 635 C CA . ASN A 1 80 ? 3.901 -7.005 -5.462 1.00 92.44 80 ASN A CA 1
ATOM 636 C C . ASN A 1 80 ? 2.523 -7.653 -5.643 1.00 92.44 80 ASN A C 1
ATOM 638 O O . ASN A 1 80 ? 1.954 -7.558 -6.725 1.00 92.44 80 ASN A O 1
ATOM 642 N N . LEU A 1 81 ? 1.939 -8.224 -4.584 1.00 91.00 81 LEU A N 1
ATOM 643 C CA . LEU A 1 81 ? 0.577 -8.770 -4.655 1.00 91.00 81 LEU A CA 1
ATOM 644 C C . LEU A 1 81 ? -0.466 -7.688 -4.981 1.00 91.00 81 LEU A C 1
ATOM 646 O O . LEU A 1 81 ? -1.376 -7.908 -5.778 1.00 91.00 81 LEU A O 1
ATOM 650 N N . LEU A 1 82 ? -0.323 -6.498 -4.394 1.00 92.12 82 LEU A N 1
ATOM 651 C CA . LEU A 1 82 ? -1.179 -5.349 -4.696 1.00 92.12 82 LEU A CA 1
ATOM 652 C C . LEU A 1 82 ? -0.972 -4.827 -6.126 1.00 92.12 82 LEU A C 1
ATOM 654 O O . LEU A 1 82 ? -1.918 -4.331 -6.740 1.00 92.12 82 LEU A O 1
ATOM 658 N N . ALA A 1 83 ? 0.244 -4.929 -6.664 1.00 93.25 83 ALA A N 1
ATOM 659 C CA . ALA A 1 83 ? 0.551 -4.542 -8.037 1.00 93.25 83 ALA A CA 1
ATOM 660 C C . ALA A 1 83 ? -0.030 -5.525 -9.057 1.00 93.25 83 ALA A C 1
ATOM 662 O O . ALA A 1 83 ? -0.580 -5.084 -10.065 1.00 93.25 83 ALA A O 1
ATOM 663 N N . ASP A 1 84 ? 0.005 -6.827 -8.764 1.00 91.88 84 ASP A N 1
ATOM 664 C CA . ASP A 1 84 ? -0.667 -7.856 -9.567 1.00 91.88 84 ASP A CA 1
ATOM 665 C C . ASP A 1 84 ? -2.188 -7.622 -9.618 1.00 91.88 84 ASP A C 1
ATOM 667 O O . ASP A 1 84 ? -2.829 -7.868 -10.641 1.00 91.88 84 ASP A O 1
ATOM 671 N N . ALA A 1 85 ? -2.763 -7.073 -8.542 1.00 89.44 85 ALA A N 1
ATOM 672 C CA . ALA A 1 85 ? -4.159 -6.636 -8.472 1.00 89.44 85 ALA A CA 1
ATOM 673 C C . ALA A 1 85 ? -4.417 -5.235 -9.072 1.00 89.44 85 ALA A C 1
ATOM 675 O O . ALA A 1 85 ? -5.535 -4.730 -8.988 1.00 89.44 85 ALA A O 1
ATOM 676 N N . ASN A 1 86 ? -3.404 -4.595 -9.663 1.00 93.12 86 ASN A N 1
ATOM 677 C CA . ASN A 1 86 ? -3.449 -3.238 -10.214 1.00 93.12 86 ASN A CA 1
ATOM 678 C C . ASN A 1 86 ? -3.846 -2.144 -9.204 1.00 93.12 86 ASN A C 1
ATOM 680 O O . ASN A 1 86 ? -4.310 -1.089 -9.622 1.00 93.12 86 ASN A O 1
ATOM 684 N N . LEU A 1 87 ? -3.651 -2.343 -7.895 1.00 92.44 87 LEU A N 1
ATOM 685 C CA . LEU A 1 87 ? -3.983 -1.355 -6.851 1.00 92.44 87 LEU A CA 1
ATOM 686 C C . LEU A 1 87 ? -2.830 -0.382 -6.566 1.00 92.44 87 LEU A C 1
ATOM 688 O O . LEU A 1 87 ? -3.045 0.768 -6.184 1.00 92.44 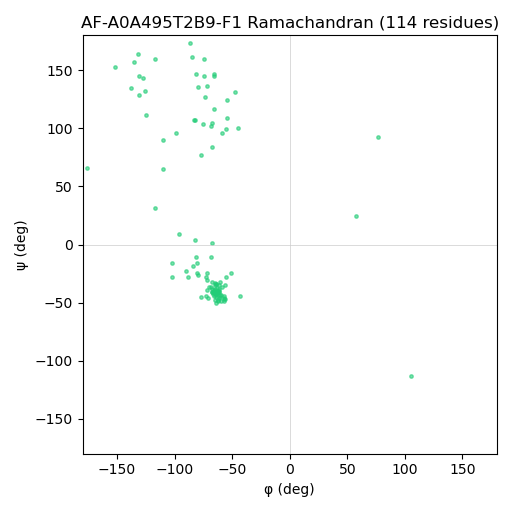87 LEU A O 1
ATOM 692 N N . VAL A 1 88 ? -1.593 -0.827 -6.783 1.00 94.31 88 VAL A N 1
ATOM 693 C CA . VAL A 1 88 ? -0.382 -0.001 -6.672 1.00 94.31 88 VAL A CA 1
ATOM 694 C C . VAL A 1 88 ? 0.501 -0.182 -7.900 1.00 94.31 88 VAL A C 1
ATOM 696 O O . VAL A 1 88 ? 0.337 -1.118 -8.681 1.00 94.31 88 VAL A O 1
ATOM 699 N N . ARG A 1 89 ? 1.452 0.730 -8.096 1.00 94.50 89 ARG A N 1
ATOM 700 C CA . ARG A 1 89 ? 2.433 0.664 -9.180 1.00 94.50 89 ARG A CA 1
ATOM 701 C C . ARG A 1 89 ? 3.820 1.041 -8.677 1.00 94.50 89 ARG A C 1
ATOM 703 O O . ARG A 1 89 ? 3.970 2.065 -8.011 1.00 94.50 89 ARG A O 1
ATOM 710 N N . SER A 1 90 ? 4.820 0.252 -9.068 1.00 92.69 90 SER A N 1
ATOM 711 C CA . SER A 1 90 ? 6.233 0.589 -8.876 1.00 92.69 90 SER A CA 1
ATOM 712 C C . SER A 1 90 ? 6.661 1.717 -9.823 1.00 92.69 90 SER A C 1
ATOM 714 O O . SER A 1 90 ? 6.333 1.725 -11.012 1.00 92.69 90 SER A O 1
ATOM 716 N N . MET A 1 91 ? 7.409 2.667 -9.272 1.00 90.38 91 MET A N 1
ATOM 717 C CA . MET A 1 91 ? 8.029 3.817 -9.930 1.00 90.38 91 MET A CA 1
ATOM 718 C C . MET A 1 91 ? 9.564 3.740 -9.816 1.00 90.38 91 MET A C 1
ATOM 720 O O . MET A 1 91 ? 10.237 4.764 -9.733 1.00 90.38 91 MET A O 1
ATOM 724 N N . GLY A 1 92 ? 10.128 2.527 -9.781 1.00 87.25 92 GLY A N 1
ATOM 725 C CA . GLY A 1 92 ? 11.541 2.283 -9.481 1.00 87.25 92 GLY A CA 1
ATOM 726 C C . GLY A 1 92 ? 11.696 1.714 -8.073 1.00 87.25 92 GLY A C 1
ATOM 727 O O . GLY A 1 92 ? 11.252 0.597 -7.826 1.00 87.25 92 GLY A O 1
ATOM 728 N N . SER A 1 93 ? 12.309 2.477 -7.164 1.00 85.25 93 SER A N 1
ATOM 729 C CA . SER A 1 93 ? 12.407 2.139 -5.730 1.00 85.25 93 SER A CA 1
ATOM 730 C C . SER A 1 93 ? 11.153 2.483 -4.924 1.00 85.25 93 SER A C 1
ATOM 732 O O . SER A 1 93 ? 11.037 2.097 -3.761 1.00 85.25 93 SER A O 1
ATOM 734 N N . ASP A 1 94 ? 10.240 3.235 -5.535 1.00 93.06 94 ASP A N 1
ATOM 735 C CA . ASP A 1 94 ? 9.100 3.831 -4.856 1.00 93.06 94 ASP A CA 1
ATOM 736 C C . ASP A 1 94 ? 7.792 3.272 -5.409 1.00 93.06 94 ASP A C 1
ATOM 738 O O . ASP A 1 94 ? 7.718 2.772 -6.534 1.00 93.06 94 ASP A O 1
ATOM 742 N N . TRP A 1 95 ? 6.736 3.412 -4.622 1.00 94.12 95 TRP A N 1
ATOM 743 C CA . TRP A 1 95 ? 5.419 2.863 -4.890 1.00 94.12 95 TRP A CA 1
ATOM 744 C C . TRP A 1 95 ? 4.365 3.949 -4.795 1.00 94.12 95 TRP A C 1
ATOM 746 O O . TRP A 1 95 ? 4.446 4.839 -3.951 1.00 94.12 95 TRP A O 1
ATOM 756 N N . ARG A 1 96 ? 3.358 3.872 -5.662 1.00 93.94 96 ARG A N 1
ATOM 757 C CA . ARG A 1 96 ? 2.200 4.771 -5.644 1.00 93.94 96 ARG A CA 1
ATOM 758 C C . ARG A 1 96 ? 0.902 4.007 -5.823 1.00 93.94 96 ARG A C 1
ATOM 760 O O . ARG A 1 96 ? 0.900 2.941 -6.442 1.00 93.94 96 ARG A O 1
ATOM 767 N N . LEU A 1 97 ? -0.200 4.596 -5.376 1.00 93.56 97 LEU A N 1
ATOM 768 C CA . LEU A 1 97 ? -1.535 4.111 -5.712 1.00 93.56 97 LEU A CA 1
ATOM 769 C C . LEU A 1 97 ? -1.821 4.270 -7.207 1.00 93.56 97 LEU A C 1
ATOM 771 O O . LEU A 1 97 ? -1.384 5.219 -7.868 1.00 93.56 97 LEU A O 1
ATOM 775 N N . THR A 1 98 ? -2.557 3.310 -7.751 1.00 94.00 98 THR A N 1
ATOM 776 C CA . THR A 1 98 ? -3.233 3.471 -9.037 1.00 94.00 98 THR A CA 1
ATOM 777 C C . THR A 1 98 ? -4.606 4.105 -8.822 1.00 94.00 98 THR A C 1
ATOM 779 O O . THR A 1 98 ? -5.077 4.262 -7.695 1.00 94.00 98 THR A O 1
ATOM 782 N N . TRP A 1 99 ? -5.283 4.431 -9.923 1.00 93.12 99 TRP A N 1
ATOM 783 C CA . TRP A 1 99 ? -6.684 4.836 -9.867 1.00 93.12 99 TRP A CA 1
ATOM 784 C C . TRP A 1 99 ? -7.570 3.762 -9.210 1.00 93.12 99 TRP A C 1
ATOM 786 O O . TRP A 1 99 ? -8.363 4.080 -8.329 1.00 93.12 99 TRP A O 1
ATOM 796 N N . ASP A 1 100 ? -7.370 2.491 -9.568 1.00 90.12 100 ASP A N 1
ATOM 797 C CA . ASP A 1 100 ? -8.122 1.365 -9.001 1.00 90.12 100 ASP A CA 1
ATOM 798 C C . ASP A 1 100 ? -7.857 1.203 -7.498 1.00 90.12 100 ASP A C 1
ATOM 800 O O . ASP A 1 100 ? -8.771 0.879 -6.746 1.00 90.12 100 ASP A O 1
ATOM 804 N N . GLY A 1 101 ? -6.634 1.494 -7.038 1.00 90.75 101 GLY A N 1
ATOM 805 C CA . GLY A 1 101 ? -6.295 1.536 -5.614 1.00 90.75 101 GLY A CA 1
ATOM 806 C C . GLY A 1 101 ? -7.106 2.574 -4.835 1.00 90.75 101 GLY A C 1
ATOM 807 O O . GLY A 1 101 ? -7.624 2.266 -3.762 1.00 90.75 101 GLY A O 1
ATOM 808 N N . HIS A 1 102 ? -7.275 3.777 -5.391 1.00 89.69 102 HIS A N 1
ATOM 809 C CA . HIS A 1 102 ? -8.114 4.815 -4.780 1.00 89.69 102 HIS A CA 1
ATOM 810 C C . HIS A 1 102 ? -9.595 4.424 -4.750 1.00 89.69 102 HIS A C 1
ATOM 812 O O . HIS A 1 102 ? -10.264 4.604 -3.735 1.00 89.69 102 HIS A O 1
ATOM 818 N N . GLU A 1 103 ? -10.124 3.875 -5.844 1.00 89.62 103 GLU A N 1
ATOM 819 C CA . GLU A 1 103 ? -11.518 3.417 -5.889 1.00 89.62 103 GLU A CA 1
ATOM 820 C C . GLU A 1 103 ? -11.761 2.252 -4.919 1.00 89.62 103 GLU A C 1
ATOM 822 O O . GLU A 1 103 ? -12.779 2.217 -4.223 1.00 89.62 103 GLU A O 1
ATOM 827 N N . PHE A 1 104 ? -10.792 1.341 -4.799 1.00 88.19 104 PHE A N 1
ATOM 828 C CA . PHE A 1 104 ? -10.830 0.265 -3.819 1.00 88.19 104 PHE A CA 1
ATOM 829 C C . PHE A 1 104 ? -10.908 0.811 -2.390 1.00 88.19 104 PHE A C 1
ATOM 831 O O . PHE A 1 104 ? -11.797 0.401 -1.646 1.00 88.19 104 PHE A O 1
ATOM 838 N N . LEU A 1 105 ? -10.052 1.769 -2.015 1.00 86.94 105 LEU A N 1
ATOM 839 C CA . LEU A 1 105 ? -10.067 2.373 -0.678 1.00 86.94 105 LEU A CA 1
ATOM 840 C C . LEU A 1 105 ? -11.405 3.047 -0.363 1.00 86.94 105 LEU A C 1
ATOM 842 O O . LEU A 1 105 ? -11.967 2.789 0.700 1.00 86.94 105 LEU A O 1
ATOM 846 N N . LYS A 1 106 ? -11.983 3.802 -1.303 1.00 84.81 106 LYS A N 1
ATOM 847 C CA . LYS A 1 106 ? -13.321 4.400 -1.132 1.00 84.81 106 LYS A CA 1
ATOM 848 C C . LYS A 1 106 ? -14.412 3.359 -0.879 1.00 84.81 106 LYS A C 1
ATOM 850 O O . LYS A 1 106 ? -15.327 3.620 -0.110 1.00 84.81 106 LYS A O 1
ATOM 855 N N . SER A 1 107 ? -14.322 2.193 -1.522 1.00 78.81 107 SER A N 1
ATOM 856 C CA . SER A 1 107 ? -15.283 1.096 -1.336 1.00 78.81 107 SER A CA 1
ATOM 857 C C . SER A 1 107 ? -15.036 0.263 -0.071 1.00 78.81 107 SER A C 1
ATOM 859 O O . SER A 1 107 ? -15.962 -0.356 0.452 1.00 78.81 107 SER A O 1
ATOM 861 N N . ALA A 1 108 ? -13.787 0.228 0.404 1.00 69.69 108 ALA A N 1
ATOM 862 C CA . ALA A 1 108 ? -13.343 -0.557 1.552 1.00 69.69 108 ALA A CA 1
ATOM 863 C C . ALA A 1 108 ? -13.458 0.208 2.878 1.00 69.69 108 ALA A C 1
ATOM 865 O O . ALA A 1 108 ? -13.542 -0.414 3.940 1.00 69.69 108 ALA A O 1
ATOM 866 N N . VAL A 1 109 ? -13.482 1.544 2.840 1.00 59.28 109 VAL A N 1
ATOM 867 C CA . VAL A 1 109 ? -13.965 2.346 3.964 1.00 59.28 109 VAL A CA 1
ATOM 868 C C . VAL A 1 109 ? -15.456 2.030 4.094 1.00 59.28 109 VAL A C 1
ATOM 870 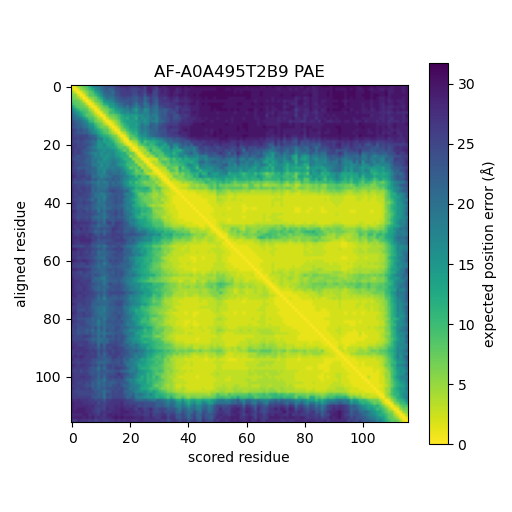O O . VAL A 1 109 ? -16.201 2.280 3.146 1.00 59.28 109 VAL A O 1
ATOM 873 N N . PRO A 1 110 ? -15.922 1.434 5.211 1.00 49.06 110 PRO A N 1
ATOM 874 C CA . PRO A 1 110 ? -17.353 1.293 5.414 1.00 49.06 110 PRO A CA 1
ATOM 875 C C . PRO A 1 110 ? -17.924 2.696 5.291 1.00 49.06 110 PRO A C 1
ATOM 877 O O . PRO A 1 110 ? -17.429 3.589 5.973 1.00 49.06 110 PRO A O 1
ATOM 880 N N . ASN A 1 111 ? -18.894 2.889 4.392 1.00 39.31 111 ASN A N 1
ATOM 881 C CA . ASN A 1 111 ? -19.669 4.117 4.318 1.00 39.31 111 ASN A CA 1
ATOM 882 C C . ASN A 1 111 ? -20.065 4.478 5.750 1.00 39.31 111 ASN A C 1
ATOM 884 O O . ASN A 1 111 ? -20.988 3.884 6.311 1.00 39.31 111 ASN A O 1
ATOM 888 N N . THR A 1 112 ? -19.345 5.414 6.362 1.00 42.12 112 THR A N 1
ATOM 889 C CA . THR A 1 112 ? -19.818 6.146 7.517 1.00 42.12 112 THR A CA 1
ATOM 890 C C . THR A 1 112 ? -20.946 6.978 6.939 1.00 42.12 112 THR A C 1
ATOM 892 O O . THR A 1 112 ? -20.745 8.089 6.460 1.00 42.12 112 THR A O 1
ATOM 895 N N . PHE A 1 113 ? -22.124 6.359 6.849 1.00 44.09 113 PHE A N 1
ATOM 896 C CA . PHE A 1 113 ? -23.375 7.075 6.771 1.00 44.09 113 PHE A CA 1
ATOM 897 C C . PHE A 1 113 ? -23.374 7.971 8.007 1.00 44.09 113 PHE A C 1
ATOM 899 O O . PHE A 1 113 ? -23.591 7.509 9.126 1.00 44.09 113 PHE A O 1
ATOM 906 N N . GLU A 1 114 ? -23.013 9.237 7.813 1.00 40.47 114 GLU A N 1
ATOM 907 C CA . GLU A 1 114 ? -23.520 10.299 8.662 1.00 40.47 114 GLU A CA 1
ATOM 908 C C . GLU A 1 114 ? -25.044 10.245 8.517 1.00 40.47 114 GLU A C 1
ATOM 910 O O . GLU A 1 114 ? -25.605 10.733 7.537 1.00 40.47 114 GLU A O 1
ATOM 915 N N . ASP A 1 115 ? -25.702 9.560 9.452 1.00 38.78 115 ASP A N 1
ATOM 916 C CA . ASP A 1 115 ? -27.119 9.778 9.716 1.00 38.78 115 ASP A CA 1
ATOM 917 C C . ASP A 1 115 ? -27.224 11.190 10.307 1.00 38.78 115 ASP A C 1
ATOM 919 O O . ASP A 1 115 ? -26.805 11.446 11.440 1.00 38.78 115 ASP A O 1
ATOM 923 N N . THR A 1 116 ? -27.692 12.117 9.475 1.00 39.06 116 THR A N 1
ATOM 924 C CA . THR A 1 116 ? -28.170 13.450 9.862 1.00 39.06 116 THR A CA 1
ATOM 925 C C . THR A 1 116 ? -29.415 13.376 10.727 1.00 39.06 116 THR A C 1
ATOM 927 O O . THR A 1 116 ? -30.310 12.578 10.363 1.00 39.06 116 THR A O 1
#

Mean predicted aligned error: 13.3 Å

Secondary structure (DSSP, 8-state):
-----------TTS--SS-HHHHHHHHHHHHHHHHHHHHHHHHHHHHHHSSSSSEEHHHHHHHHTTT----HHHHHHHHHHHHHTTSEEE-SSEEEE-HHHHHHHHHHS-------